Protein AF-A0A2H3B1A8-F1 (afdb_monomer_lite)

Structure (mmCIF, N/CA/C/O backbone):
data_AF-A0A2H3B1A8-F1
#
_entry.id   AF-A0A2H3B1A8-F1
#
loop_
_atom_site.group_PDB
_atom_site.id
_atom_site.type_symbol
_atom_site.label_atom_id
_atom_site.label_alt_id
_atom_site.label_comp_id
_atom_site.label_asym_id
_atom_site.label_entity_id
_atom_site.label_seq_id
_atom_site.pdbx_PDB_ins_code
_atom_site.Cartn_x
_atom_site.Cartn_y
_atom_site.Cartn_z
_atom_site.occupancy
_atom_site.B_iso_or_equiv
_atom_site.auth_seq_id
_atom_site.auth_comp_id
_atom_site.auth_asym_id
_atom_site.auth_atom_id
_atom_site.pdbx_PDB_model_num
ATOM 1 N N . MET A 1 1 ? -6.906 -18.548 10.827 1.00 39.69 1 MET A N 1
ATOM 2 C CA . MET A 1 1 ? -7.683 -17.296 10.785 1.00 39.69 1 MET A CA 1
ATOM 3 C C . MET A 1 1 ? -8.170 -17.005 12.190 1.00 39.69 1 MET A C 1
ATOM 5 O O . MET A 1 1 ? -8.749 -17.903 12.784 1.00 39.69 1 MET A O 1
ATOM 9 N N . ASN A 1 2 ? -7.911 -15.810 12.725 1.00 55.03 2 ASN A N 1
ATOM 10 C CA . ASN A 1 2 ? -8.657 -15.334 13.887 1.00 55.03 2 ASN A CA 1
ATOM 11 C C . ASN A 1 2 ? -9.960 -14.755 13.345 1.00 55.03 2 ASN A C 1
ATOM 13 O O . ASN A 1 2 ? -9.932 -13.701 12.714 1.00 55.03 2 ASN A O 1
ATOM 17 N N . ASP A 1 3 ? -11.062 -15.473 13.535 1.00 60.88 3 ASP A N 1
ATOM 18 C CA . ASP A 1 3 ? -12.385 -14.938 13.237 1.00 60.88 3 ASP A CA 1
ATOM 19 C C . ASP A 1 3 ? -12.694 -13.842 14.252 1.00 60.88 3 ASP A C 1
ATOM 21 O O . ASP A 1 3 ? -12.780 -14.084 15.459 1.00 60.88 3 ASP A O 1
ATOM 25 N N . ILE A 1 4 ? -12.806 -12.613 13.763 1.00 66.31 4 ILE A N 1
ATOM 26 C CA . ILE A 1 4 ? -13.340 -11.520 14.559 1.00 66.31 4 ILE A CA 1
ATOM 27 C C . ILE A 1 4 ? -14.850 -11.616 14.380 1.00 66.31 4 ILE A C 1
ATOM 29 O O . ILE A 1 4 ? -15.365 -11.303 13.312 1.00 66.31 4 ILE A O 1
ATOM 33 N N . SER A 1 5 ? -15.563 -12.081 15.403 1.00 69.69 5 SER A N 1
ATOM 34 C CA . SER A 1 5 ? -17.026 -12.175 15.388 1.00 69.69 5 SER A CA 1
ATOM 35 C C . SER A 1 5 ? -17.656 -10.778 15.505 1.00 69.69 5 SER A C 1
ATOM 37 O O . SER A 1 5 ? -18.197 -10.412 16.550 1.00 69.69 5 SER A O 1
ATOM 39 N N . VAL A 1 6 ? -17.521 -9.965 14.459 1.00 74.31 6 VAL A N 1
ATOM 40 C CA . VAL A 1 6 ? -18.135 -8.638 14.326 1.00 74.31 6 VAL A CA 1
ATOM 41 C C . VAL A 1 6 ? -19.259 -8.684 13.299 1.00 74.31 6 VAL A C 1
ATOM 43 O O . VAL A 1 6 ? -19.154 -9.353 12.278 1.00 74.31 6 VAL A O 1
ATOM 46 N N . SER A 1 7 ? -20.344 -7.963 13.586 1.00 82.06 7 SER A N 1
ATOM 47 C CA . SER A 1 7 ? -21.484 -7.829 12.673 1.00 82.06 7 SER A CA 1
ATOM 48 C C . SER A 1 7 ? -21.058 -7.164 11.361 1.00 82.06 7 SER A C 1
ATOM 50 O O . SER A 1 7 ? -20.314 -6.183 11.391 1.00 82.06 7 SER A O 1
ATOM 52 N N . GLU A 1 8 ? -21.584 -7.621 10.222 1.00 81.69 8 GLU A N 1
ATOM 53 C CA . GLU A 1 8 ? -21.339 -7.003 8.906 1.00 81.69 8 GLU A CA 1
ATOM 54 C C . GLU A 1 8 ? -21.676 -5.506 8.884 1.00 81.69 8 GLU A C 1
ATOM 56 O O . GLU A 1 8 ? -20.938 -4.706 8.312 1.00 81.69 8 GLU A O 1
ATOM 61 N N . SER A 1 9 ? -22.743 -5.100 9.575 1.00 83.31 9 SER A N 1
ATOM 62 C CA . SER A 1 9 ? -23.123 -3.687 9.705 1.00 83.31 9 SER A CA 1
ATOM 63 C C . SER A 1 9 ? -22.051 -2.838 10.398 1.00 83.31 9 SER A C 1
ATOM 65 O O . SER A 1 9 ? -21.837 -1.676 10.045 1.00 83.31 9 SER A O 1
ATOM 67 N N . LEU A 1 10 ? -21.343 -3.426 11.365 1.00 83.12 10 LEU A N 1
ATOM 68 C CA . LEU A 1 10 ? -20.254 -2.771 12.079 1.00 83.12 10 LEU A CA 1
ATOM 69 C C . LEU A 1 10 ? -19.008 -2.690 11.195 1.00 83.12 10 LEU A C 1
ATOM 71 O O . LEU A 1 10 ? -18.335 -1.665 11.190 1.00 83.12 10 LEU A O 1
ATOM 75 N N . ILE A 1 11 ? -18.740 -3.737 10.409 1.00 84.31 11 ILE A N 1
ATOM 76 C CA . ILE A 1 11 ? -17.660 -3.742 9.416 1.00 84.31 11 ILE A CA 1
ATOM 77 C C . ILE A 1 11 ? -17.882 -2.622 8.393 1.00 84.31 11 ILE A C 1
ATOM 79 O O . ILE A 1 11 ? -16.961 -1.845 8.161 1.00 84.31 11 ILE A O 1
ATOM 83 N N . SER A 1 12 ? -19.095 -2.484 7.844 1.00 85.50 12 SER A N 1
ATOM 84 C CA . SER A 1 12 ? -19.419 -1.401 6.901 1.00 85.50 12 SER A CA 1
ATOM 85 C C . SER A 1 12 ? -19.195 -0.026 7.524 1.00 85.50 12 SER A C 1
ATOM 87 O O . SER A 1 12 ? -18.520 0.808 6.937 1.00 85.50 12 SER A O 1
ATOM 89 N N . THR A 1 13 ? -19.680 0.180 8.752 1.00 85.88 13 THR A N 1
ATOM 90 C CA . THR A 1 13 ? -19.492 1.447 9.478 1.00 85.88 13 THR A CA 1
ATOM 91 C C . THR A 1 13 ? -18.013 1.778 9.689 1.00 85.88 13 THR A C 1
ATOM 93 O O . THR A 1 13 ? -17.614 2.925 9.527 1.00 85.88 13 THR A O 1
ATOM 96 N N . ILE A 1 14 ? -17.188 0.786 10.039 1.00 86.56 14 ILE A N 1
ATOM 97 C CA . ILE A 1 14 ? -15.744 0.972 10.247 1.00 86.56 14 ILE A CA 1
ATOM 98 C C . ILE A 1 14 ? -15.024 1.282 8.930 1.00 86.56 14 ILE A C 1
ATOM 100 O O . ILE A 1 14 ? -14.084 2.074 8.923 1.00 86.56 14 ILE A O 1
ATOM 104 N N . ILE A 1 15 ? -15.441 0.650 7.830 1.00 84.50 15 ILE A N 1
ATOM 105 C CA . ILE A 1 15 ? -14.877 0.910 6.501 1.00 84.50 15 ILE A CA 1
ATOM 106 C C . ILE A 1 15 ? -15.231 2.329 6.042 1.00 84.50 15 ILE A C 1
ATOM 108 O O . ILE A 1 15 ? -14.343 3.028 5.551 1.00 84.50 15 ILE A O 1
ATOM 112 N N . ASP A 1 16 ? -16.484 2.750 6.231 1.00 88.94 16 ASP A N 1
ATOM 113 C CA . ASP A 1 16 ? -16.974 4.073 5.830 1.00 88.94 16 ASP A CA 1
ATOM 114 C C . ASP A 1 16 ? -16.391 5.203 6.697 1.00 88.94 16 ASP A C 1
ATOM 116 O O . ASP A 1 16 ? -15.995 6.243 6.170 1.00 88.94 16 ASP A O 1
ATOM 120 N N . ASP A 1 17 ? -16.295 5.002 8.017 1.00 85.69 17 ASP A N 1
ATOM 121 C CA . ASP A 1 17 ? -15.654 5.936 8.949 1.00 85.69 17 ASP A CA 1
ATOM 122 C C . ASP A 1 17 ? -14.650 5.217 9.875 1.00 85.69 17 ASP A C 1
ATOM 124 O O . ASP A 1 17 ? -15.003 4.758 10.969 1.00 85.69 17 ASP A O 1
ATOM 128 N N . PRO A 1 18 ? -13.357 5.174 9.505 1.00 84.00 18 PRO A N 1
ATOM 129 C CA . PRO A 1 18 ? -12.325 4.547 10.330 1.00 84.00 18 PRO A CA 1
ATOM 130 C C . PRO A 1 18 ? -12.071 5.295 11.648 1.00 84.00 18 PRO A C 1
ATOM 132 O O . PRO A 1 18 ? -11.516 4.714 12.585 1.00 84.00 18 PRO A O 1
ATOM 135 N N . SER A 1 19 ? -12.515 6.553 11.772 1.00 84.38 19 SER A N 1
ATOM 136 C CA . SER A 1 19 ? -12.439 7.324 13.024 1.00 84.38 19 SER A CA 1
ATOM 137 C C . SER A 1 19 ? -13.308 6.706 14.119 1.00 84.38 19 SER A C 1
ATOM 139 O O . SER A 1 19 ? -13.064 6.929 15.307 1.00 84.38 19 SER A O 1
ATOM 141 N N . TYR A 1 20 ? -14.285 5.878 13.739 1.00 83.62 20 TYR A N 1
ATOM 142 C CA . TYR A 1 20 ? -15.108 5.110 14.663 1.00 83.62 20 TYR A CA 1
ATOM 143 C C . TYR A 1 20 ? -14.268 4.209 15.582 1.00 83.62 20 TYR A C 1
ATOM 145 O O . TYR A 1 20 ? -14.616 4.036 16.746 1.00 83.62 20 TYR A O 1
ATOM 153 N N . LEU A 1 21 ? -13.115 3.712 15.121 1.00 82.62 21 LEU A N 1
ATOM 154 C CA . LEU A 1 21 ? -12.202 2.894 15.932 1.00 82.62 21 LEU A CA 1
ATOM 155 C C . LEU A 1 21 ? -11.443 3.686 17.009 1.00 82.62 21 LEU A C 1
ATOM 157 O O . LEU A 1 21 ? -10.909 3.081 17.936 1.00 82.62 21 LEU A O 1
ATOM 161 N N . ALA A 1 22 ? -11.384 5.017 16.906 1.00 82.31 22 ALA A N 1
ATOM 162 C CA . ALA A 1 22 ? -10.756 5.876 17.912 1.00 82.31 22 ALA A CA 1
ATOM 163 C C . ALA A 1 22 ? -11.686 6.179 19.101 1.00 82.31 22 ALA A C 1
ATOM 165 O O . ALA A 1 22 ? -11.245 6.740 20.107 1.00 82.31 22 ALA A O 1
ATOM 166 N N . LYS A 1 23 ? -12.972 5.822 18.992 1.00 82.75 23 LYS A N 1
ATOM 167 C CA . LYS A 1 23 ? -13.970 6.022 20.044 1.00 82.75 23 LYS A CA 1
ATOM 168 C C . LYS A 1 23 ? -13.807 4.987 21.163 1.00 82.75 23 LYS A C 1
ATOM 170 O O . LYS A 1 23 ? -13.369 3.861 20.911 1.00 82.75 23 LYS A O 1
ATOM 175 N N . PRO A 1 24 ? -14.169 5.336 22.410 1.00 74.38 24 PRO A N 1
ATOM 176 C CA . PRO A 1 24 ? -14.071 4.412 23.532 1.00 74.38 24 PRO A CA 1
ATOM 177 C C . PRO A 1 24 ? -14.942 3.165 23.320 1.00 74.38 24 PRO A C 1
ATOM 179 O O . PRO A 1 24 ? -15.997 3.219 22.689 1.00 74.38 24 PRO A O 1
ATOM 182 N N . THR A 1 25 ? -14.527 2.040 23.911 1.00 75.62 25 THR A N 1
ATOM 183 C CA . THR A 1 25 ? -15.225 0.740 23.839 1.00 75.62 25 THR A CA 1
ATOM 184 C C . THR A 1 25 ? -16.711 0.821 24.208 1.00 75.62 25 THR A C 1
ATOM 186 O O . THR A 1 25 ? -17.514 0.063 23.671 1.00 75.62 25 THR A O 1
ATOM 189 N N . SER A 1 26 ? -17.098 1.767 25.067 1.00 67.94 26 SER A N 1
ATOM 190 C CA . SER A 1 26 ? -18.490 2.031 25.452 1.00 67.94 26 SER A CA 1
ATOM 191 C C . SER A 1 26 ? -19.392 2.455 24.285 1.00 67.94 26 SER A C 1
ATOM 193 O O . SER A 1 26 ? -20.597 2.235 24.345 1.00 67.94 26 SER A O 1
ATOM 195 N N . GLU A 1 27 ? -18.827 3.060 23.237 1.00 73.00 27 GLU A N 1
ATOM 196 C CA . GLU A 1 27 ? -19.559 3.543 22.056 1.00 73.00 27 GLU A CA 1
ATOM 197 C C . GLU A 1 27 ? -19.452 2.593 20.861 1.00 73.00 27 GLU A C 1
ATOM 199 O O . GLU A 1 27 ? -20.329 2.577 19.999 1.00 73.00 27 GLU A O 1
ATOM 204 N N . THR A 1 28 ? -18.376 1.807 20.801 1.00 74.69 28 THR A N 1
ATOM 205 C CA . THR A 1 28 ? -18.075 0.913 19.674 1.00 74.69 28 THR A CA 1
ATOM 206 C C . THR A 1 28 ? -18.470 -0.536 19.930 1.00 74.69 28 THR A C 1
ATOM 208 O O . THR A 1 28 ? -18.571 -1.319 18.989 1.00 74.69 28 THR A O 1
ATOM 211 N N . GLY A 1 29 ? -18.651 -0.926 21.196 1.00 76.62 29 GLY A N 1
ATOM 212 C CA . GLY A 1 29 ? -18.875 -2.318 21.596 1.00 76.62 29 GLY A CA 1
ATOM 213 C C . GLY A 1 29 ? -17.670 -3.235 21.345 1.00 76.62 29 GLY A C 1
ATOM 214 O O . GLY A 1 29 ? -17.778 -4.449 21.507 1.00 76.62 29 GLY A O 1
ATOM 215 N N . LEU A 1 30 ? -16.519 -2.676 20.950 1.00 79.31 30 LEU A N 1
ATOM 216 C CA . LEU A 1 30 ? -15.324 -3.422 20.568 1.00 79.31 30 LEU A CA 1
ATOM 217 C C . LEU A 1 30 ? -14.283 -3.415 21.684 1.00 79.31 30 LEU A C 1
ATOM 219 O O . LEU A 1 30 ? -13.882 -2.366 22.192 1.00 79.31 30 LEU A O 1
ATOM 223 N N . SER A 1 31 ? -13.772 -4.601 22.012 1.00 83.19 31 SER A N 1
ATOM 224 C CA . SER A 1 31 ? -12.612 -4.733 22.894 1.00 83.19 31 SER A CA 1
ATOM 225 C C . SER A 1 31 ? -11.386 -4.031 22.301 1.00 83.19 31 SER A C 1
ATOM 227 O O . SER A 1 31 ? -11.127 -4.115 21.097 1.00 83.19 31 SER A O 1
ATOM 229 N N . ALA A 1 32 ? -10.576 -3.405 23.158 1.00 80.88 32 ALA A N 1
ATOM 230 C CA . ALA A 1 32 ? -9.334 -2.736 22.768 1.00 80.88 32 ALA A CA 1
ATOM 231 C C . ALA A 1 32 ? -8.353 -3.665 22.019 1.00 80.88 32 ALA A C 1
ATOM 233 O O . ALA A 1 32 ? -7.621 -3.220 21.131 1.00 80.88 32 ALA A O 1
ATOM 234 N N . ALA A 1 33 ? -8.369 -4.968 22.331 1.00 81.88 33 ALA A N 1
ATOM 235 C CA . ALA A 1 33 ? -7.566 -5.968 21.627 1.00 81.88 33 ALA A CA 1
ATOM 236 C C . ALA A 1 33 ? -8.021 -6.144 20.167 1.00 81.88 33 ALA A C 1
ATOM 238 O O . ALA A 1 33 ? -7.192 -6.201 19.259 1.00 81.88 33 ALA A O 1
ATOM 239 N N . THR A 1 34 ? -9.336 -6.162 19.934 1.00 83.38 34 THR A N 1
ATOM 240 C CA . THR A 1 34 ? -9.929 -6.258 18.595 1.00 83.38 34 THR A CA 1
ATOM 241 C C . THR A 1 34 ? -9.632 -5.010 17.771 1.00 83.38 34 THR A C 1
ATOM 243 O O . THR A 1 34 ? -9.207 -5.122 16.625 1.00 83.38 34 THR A O 1
ATOM 246 N N . VAL A 1 35 ? -9.773 -3.824 18.368 1.00 84.31 35 VAL A N 1
ATOM 247 C CA . VAL A 1 35 ? -9.454 -2.545 17.712 1.00 84.31 35 VAL A CA 1
ATOM 248 C C . VAL A 1 35 ? -7.983 -2.497 17.288 1.00 84.31 35 VAL A C 1
ATOM 250 O O . VAL A 1 35 ? -7.676 -2.214 16.129 1.00 84.31 35 VAL A O 1
ATOM 253 N N . SER A 1 36 ? -7.069 -2.866 18.190 1.00 83.31 36 SER A N 1
ATOM 254 C CA . SER A 1 36 ? -5.628 -2.907 17.897 1.00 83.31 36 SER A CA 1
ATOM 255 C C . SER A 1 36 ? -5.288 -3.892 16.777 1.00 83.31 36 SER A C 1
ATOM 257 O O . SER A 1 36 ? -4.435 -3.609 15.929 1.00 83.31 36 SER A O 1
ATOM 259 N N . TYR A 1 37 ? -5.976 -5.037 16.744 1.00 85.38 37 TYR A N 1
ATOM 260 C CA . TYR A 1 37 ? -5.826 -6.022 15.680 1.00 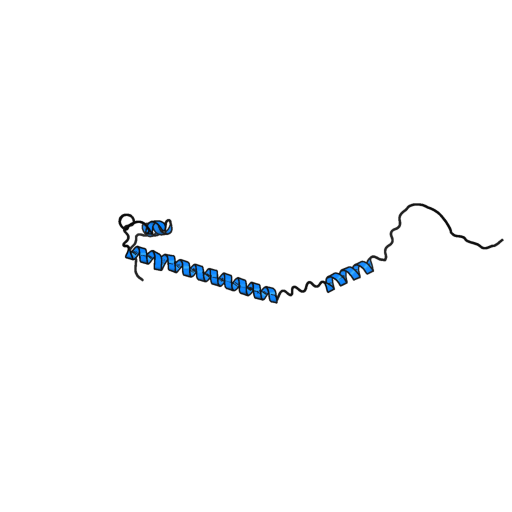85.38 37 TYR A CA 1
ATOM 261 C C . TYR A 1 37 ? -6.307 -5.477 14.328 1.00 85.38 37 TYR A C 1
ATOM 263 O O . TYR A 1 37 ? -5.571 -5.580 13.347 1.00 85.38 37 TYR A O 1
ATOM 271 N N . ILE A 1 38 ? -7.478 -4.834 14.269 1.00 84.00 38 ILE A N 1
ATOM 272 C CA . ILE A 1 38 ? -8.018 -4.231 13.037 1.00 84.00 38 ILE A CA 1
ATOM 273 C C . ILE A 1 38 ? -7.073 -3.146 12.492 1.00 84.00 38 ILE A C 1
ATOM 275 O O . ILE A 1 38 ? -6.764 -3.134 11.299 1.00 84.00 38 ILE A O 1
ATOM 279 N N . LEU A 1 39 ? -6.549 -2.273 13.357 1.00 84.50 39 LEU A N 1
ATOM 280 C CA . LEU A 1 39 ? -5.619 -1.204 12.967 1.00 84.50 39 LEU A CA 1
ATOM 281 C C . LEU A 1 39 ? -4.277 -1.747 12.448 1.00 84.50 39 LEU A C 1
ATOM 283 O O . LEU A 1 39 ? -3.776 -1.303 11.410 1.00 84.50 39 LEU A O 1
ATOM 287 N N . SER A 1 40 ? -3.685 -2.718 13.150 1.00 83.69 40 SER A N 1
ATOM 288 C CA . SER A 1 40 ? -2.351 -3.234 12.807 1.00 83.69 40 SER A CA 1
ATOM 289 C C . SER A 1 40 ? -2.372 -4.264 11.679 1.00 83.69 40 SER A C 1
ATOM 291 O O . SER A 1 40 ? -1.526 -4.223 10.788 1.00 83.69 40 SER A O 1
ATOM 293 N N . GLN A 1 41 ? -3.311 -5.209 11.706 1.00 84.31 41 GLN A N 1
ATOM 294 C CA . GLN A 1 41 ? -3.356 -6.316 10.744 1.00 84.31 41 GLN A CA 1
ATOM 295 C C . GLN A 1 41 ? -4.288 -6.046 9.564 1.00 84.31 41 GLN A C 1
ATOM 297 O O . GLN A 1 41 ? -4.035 -6.572 8.486 1.00 84.31 41 GLN A O 1
ATOM 302 N N . GLY A 1 42 ? -5.326 -5.227 9.742 1.00 82.88 42 GLY A N 1
ATOM 303 C CA . GLY A 1 42 ? -6.190 -4.783 8.650 1.00 82.88 42 GLY A CA 1
ATOM 304 C C . GLY A 1 42 ? -5.568 -3.602 7.911 1.00 82.88 42 GLY A C 1
ATOM 305 O O . GLY A 1 42 ? -4.950 -3.769 6.860 1.00 82.88 42 GLY A O 1
ATOM 306 N N . TYR A 1 43 ? -5.682 -2.406 8.492 1.00 84.62 43 TYR A N 1
ATOM 307 C CA . TYR A 1 43 ? -5.316 -1.155 7.816 1.00 84.62 43 TYR A CA 1
ATOM 308 C C . TYR A 1 43 ? -3.818 -1.014 7.547 1.00 84.62 43 TYR A C 1
ATOM 310 O O . TYR A 1 43 ? -3.417 -0.751 6.416 1.00 84.62 43 TYR A O 1
ATOM 318 N N . THR A 1 44 ? -2.970 -1.213 8.559 1.00 85.62 44 THR A N 1
ATOM 319 C CA . THR A 1 44 ? -1.521 -0.997 8.399 1.00 85.62 44 THR A CA 1
ATOM 320 C C . THR A 1 44 ? -0.908 -1.997 7.421 1.00 85.62 44 THR A C 1
ATOM 322 O O . THR A 1 44 ? -0.053 -1.630 6.617 1.00 85.62 44 THR A O 1
ATOM 325 N N . LYS A 1 45 ? -1.331 -3.264 7.469 1.00 86.62 45 LYS A N 1
ATOM 326 C CA . LYS A 1 45 ? -0.844 -4.289 6.543 1.00 86.62 45 LYS A CA 1
ATOM 327 C C . LYS A 1 45 ? -1.380 -4.069 5.127 1.00 86.62 45 LYS A C 1
ATOM 329 O O . LYS A 1 45 ? -0.582 -4.032 4.198 1.00 86.62 45 LYS A O 1
ATOM 334 N N . GLY A 1 46 ? -2.686 -3.843 4.973 1.00 85.25 46 GLY A N 1
ATOM 335 C CA . GLY A 1 46 ? -3.286 -3.589 3.661 1.00 85.25 46 GLY A CA 1
ATOM 336 C C . GLY A 1 46 ? -2.686 -2.359 2.975 1.00 85.25 46 GLY A C 1
ATOM 337 O O . GLY A 1 46 ? -2.357 -2.406 1.791 1.00 85.25 46 GLY A O 1
ATOM 338 N N . PHE A 1 47 ? -2.440 -1.285 3.733 1.00 88.38 47 PHE A N 1
ATOM 339 C CA . PHE A 1 47 ? -1.763 -0.102 3.206 1.00 88.38 47 PHE A CA 1
ATOM 340 C C . PHE A 1 47 ? -0.332 -0.404 2.744 1.00 88.38 47 PHE A C 1
ATOM 342 O O . PHE A 1 47 ? 0.074 0.065 1.682 1.00 88.38 47 PHE A O 1
ATOM 349 N N . LYS A 1 48 ? 0.431 -1.206 3.501 1.00 90.44 48 LYS A N 1
ATOM 350 C CA . LYS A 1 48 ? 1.793 -1.605 3.108 1.00 90.44 48 LYS A CA 1
ATOM 351 C C . LYS A 1 48 ? 1.810 -2.348 1.778 1.00 90.44 48 LYS A C 1
ATOM 353 O O . LYS A 1 48 ? 2.672 -2.058 0.955 1.00 90.44 48 LYS A O 1
ATOM 358 N N . ASP A 1 49 ? 0.861 -3.250 1.549 1.00 90.00 49 ASP A N 1
ATOM 359 C CA . ASP A 1 49 ? 0.807 -4.030 0.309 1.00 90.00 49 ASP A CA 1
ATOM 360 C C . ASP A 1 49 ? 0.563 -3.123 -0.911 1.00 90.00 49 ASP A C 1
ATOM 362 O O . ASP A 1 49 ? 1.292 -3.197 -1.904 1.00 90.00 49 ASP A O 1
ATOM 366 N N . VAL A 1 50 ? -0.391 -2.189 -0.811 1.00 91.94 50 VAL A N 1
ATOM 367 C CA . VAL A 1 50 ? -0.658 -1.197 -1.870 1.00 91.94 50 VAL A CA 1
ATOM 368 C C . VAL A 1 50 ? 0.531 -0.253 -2.061 1.00 91.94 50 VAL A C 1
ATOM 370 O O . VAL A 1 50 ? 0.895 0.077 -3.193 1.00 91.94 50 VAL A O 1
ATOM 373 N N . PHE A 1 51 ? 1.169 0.158 -0.965 1.00 93.38 51 PHE A N 1
ATOM 374 C CA . PHE A 1 51 ? 2.346 1.016 -1.003 1.00 93.38 51 PHE A CA 1
ATOM 375 C C . PHE A 1 51 ? 3.517 0.341 -1.722 1.00 93.38 51 PHE A C 1
ATOM 377 O O . PHE A 1 51 ? 4.106 0.947 -2.616 1.00 93.38 51 PHE A O 1
ATOM 384 N N . TYR A 1 52 ? 3.836 -0.913 -1.388 1.00 94.75 52 TYR A N 1
ATOM 385 C CA . TYR A 1 52 ? 4.912 -1.653 -2.049 1.00 94.75 52 TYR A CA 1
ATOM 386 C C . TYR A 1 52 ? 4.626 -1.878 -3.531 1.00 94.75 52 TYR A C 1
ATOM 388 O O . TYR A 1 52 ? 5.531 -1.713 -4.351 1.00 94.75 52 TYR A O 1
ATOM 396 N N . LEU A 1 53 ? 3.377 -2.184 -3.891 1.00 95.00 53 LEU A N 1
ATOM 397 C CA . LEU A 1 53 ? 2.985 -2.319 -5.289 1.00 95.00 53 LEU A CA 1
ATOM 398 C C . LEU A 1 53 ? 3.221 -1.011 -6.057 1.00 95.00 53 LEU A C 1
ATOM 400 O O . LEU A 1 53 ? 3.902 -1.018 -7.083 1.00 95.00 53 LEU A O 1
ATOM 404 N N . ASN A 1 54 ? 2.743 0.119 -5.532 1.00 94.81 54 ASN A N 1
ATOM 405 C CA . ASN A 1 54 ? 2.917 1.420 -6.178 1.00 94.81 54 ASN A CA 1
ATOM 406 C C . ASN A 1 54 ? 4.396 1.847 -6.250 1.00 94.81 54 ASN A C 1
ATOM 408 O O . ASN A 1 54 ? 4.873 2.321 -7.284 1.00 94.81 54 ASN A O 1
ATOM 412 N N . ALA A 1 55 ? 5.155 1.615 -5.177 1.00 95.19 55 ALA A N 1
ATOM 413 C CA . ALA A 1 55 ? 6.588 1.887 -5.140 1.00 95.19 55 ALA A CA 1
ATOM 414 C C . ALA A 1 55 ? 7.348 1.055 -6.184 1.00 95.19 55 ALA A C 1
ATOM 416 O O . ALA A 1 55 ? 8.195 1.593 -6.897 1.00 95.19 55 ALA A O 1
ATOM 417 N N . SER A 1 56 ? 7.015 -0.233 -6.326 1.00 97.06 56 SER A N 1
ATOM 418 C CA . SER A 1 56 ? 7.630 -1.110 -7.328 1.00 97.06 56 SER A CA 1
ATOM 419 C C . SER A 1 56 ? 7.303 -0.676 -8.758 1.00 97.06 56 SER A C 1
ATOM 421 O O . SER A 1 56 ? 8.198 -0.632 -9.600 1.00 97.06 56 SER A O 1
ATOM 423 N N . LEU A 1 57 ? 6.055 -0.270 -9.021 1.00 93.12 57 LEU A N 1
ATOM 424 C CA . LEU A 1 57 ? 5.632 0.215 -10.332 1.00 93.12 57 LEU A CA 1
ATOM 425 C C . LEU A 1 57 ? 6.341 1.523 -10.695 1.00 93.12 57 LEU A C 1
ATOM 427 O O . LEU A 1 57 ? 6.805 1.689 -11.821 1.00 93.12 57 LEU A O 1
ATOM 431 N N . THR A 1 58 ? 6.491 2.420 -9.720 1.00 95.56 58 THR A N 1
ATOM 432 C CA . THR A 1 58 ? 7.236 3.673 -9.888 1.00 95.56 58 THR A CA 1
ATOM 433 C C . THR A 1 58 ?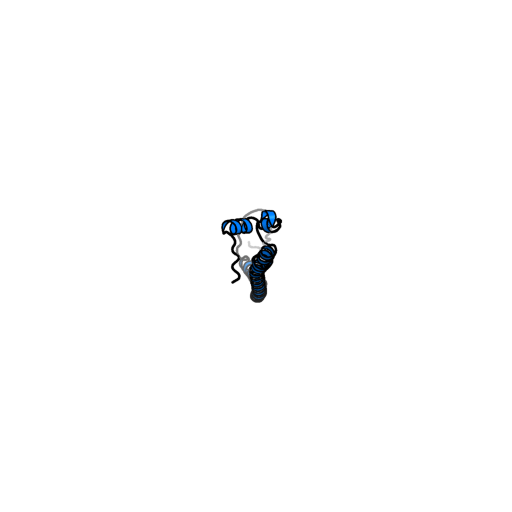 8.714 3.399 -10.159 1.00 95.56 58 THR A C 1
ATOM 435 O O . THR A 1 58 ? 9.274 3.951 -11.104 1.00 95.56 58 THR A O 1
ATOM 438 N N . ALA A 1 59 ? 9.346 2.510 -9.387 1.00 95.44 59 ALA A N 1
ATOM 439 C CA . ALA A 1 59 ? 10.737 2.115 -9.606 1.00 95.44 59 ALA A CA 1
ATOM 440 C C . ALA A 1 59 ? 10.941 1.449 -10.977 1.00 95.44 59 ALA A C 1
ATOM 442 O O . ALA A 1 59 ? 11.945 1.672 -11.647 1.00 95.44 59 ALA A O 1
ATOM 443 N N . PHE A 1 60 ? 9.975 0.658 -11.436 1.00 95.88 60 PHE A N 1
ATOM 444 C CA . PHE A 1 60 ? 10.028 0.060 -12.764 1.00 95.88 60 PHE A CA 1
ATOM 445 C C . PHE A 1 60 ? 9.890 1.115 -13.872 1.00 95.88 60 PHE A C 1
ATOM 447 O O . PHE A 1 60 ? 10.649 1.101 -14.840 1.00 95.88 60 PHE A O 1
ATOM 454 N N . ALA A 1 61 ? 8.985 2.082 -13.706 1.00 92.94 61 ALA A N 1
ATOM 455 C CA . ALA A 1 61 ? 8.810 3.186 -14.647 1.00 92.94 61 ALA A CA 1
ATOM 456 C C . ALA A 1 61 ? 10.063 4.075 -14.760 1.00 92.94 61 ALA A C 1
ATOM 458 O O . ALA A 1 61 ? 10.413 4.510 -15.863 1.00 92.94 61 ALA A O 1
ATOM 459 N N . THR A 1 62 ? 10.772 4.326 -13.653 1.00 93.88 62 THR A N 1
ATOM 460 C CA . THR A 1 62 ? 12.031 5.089 -13.683 1.00 93.88 62 THR A CA 1
ATOM 461 C C . THR A 1 62 ? 13.141 4.318 -14.389 1.00 93.88 62 THR A C 1
ATOM 463 O O . THR A 1 62 ? 13.845 4.904 -15.212 1.00 93.88 62 THR A O 1
ATOM 466 N N . LEU A 1 63 ? 13.257 3.007 -14.152 1.00 93.00 63 LEU A N 1
ATOM 467 C CA . LEU A 1 63 ? 14.204 2.151 -14.873 1.00 93.00 63 LEU A CA 1
ATOM 468 C C . LEU A 1 63 ? 13.923 2.143 -16.379 1.00 93.00 63 LEU A C 1
ATOM 470 O O . LEU A 1 63 ? 14.842 2.352 -17.170 1.00 93.00 63 LEU A O 1
ATOM 474 N N . ILE A 1 64 ? 12.659 1.980 -16.781 1.00 91.62 64 ILE A N 1
ATOM 475 C CA . ILE A 1 64 ? 12.255 2.057 -18.192 1.00 91.62 64 ILE A CA 1
ATOM 476 C C . ILE A 1 64 ? 12.625 3.415 -18.790 1.00 91.62 64 ILE A C 1
ATOM 478 O O . ILE A 1 64 ? 13.191 3.470 -19.878 1.00 91.62 64 ILE A O 1
ATOM 482 N N . SER A 1 65 ? 12.344 4.509 -18.080 1.00 90.06 65 SER A N 1
ATOM 483 C CA . SER A 1 65 ? 12.681 5.859 -18.547 1.00 90.06 65 SER A CA 1
ATOM 484 C C . SER A 1 65 ? 14.188 6.023 -18.751 1.00 90.06 65 SER A C 1
ATOM 486 O O . SER A 1 65 ? 14.614 6.562 -19.768 1.00 90.06 65 SER A O 1
ATOM 488 N N . MET A 1 66 ? 15.005 5.503 -17.832 1.00 86.50 66 MET A N 1
ATOM 489 C CA . MET A 1 66 ? 16.465 5.539 -17.939 1.00 86.50 66 MET A CA 1
ATOM 490 C C . MET A 1 66 ? 16.983 4.739 -19.142 1.00 86.50 66 MET A C 1
ATOM 492 O O . MET A 1 66 ? 17.884 5.201 -19.843 1.00 86.50 66 MET A O 1
ATOM 496 N N . VAL A 1 67 ? 16.399 3.568 -19.413 1.00 85.94 67 VAL A N 1
ATOM 497 C CA . VAL A 1 67 ? 16.745 2.746 -20.585 1.00 85.94 67 VAL A CA 1
ATOM 498 C C . VAL A 1 67 ? 16.305 3.426 -21.884 1.00 85.94 67 VAL A C 1
ATOM 500 O O . VAL A 1 67 ? 17.100 3.537 -22.813 1.00 85.94 67 VAL A O 1
ATOM 503 N N . LEU A 1 68 ? 15.084 3.966 -21.940 1.00 81.00 68 LEU A N 1
ATOM 504 C CA . LEU A 1 68 ? 14.566 4.676 -23.116 1.00 81.00 68 LEU A CA 1
ATOM 505 C C . LEU A 1 68 ? 15.371 5.936 -23.457 1.00 81.00 68 LEU A C 1
ATOM 507 O O . LEU A 1 68 ? 15.497 6.265 -24.633 1.00 81.00 68 LEU A O 1
ATOM 511 N N . ILE A 1 69 ? 15.924 6.634 -22.460 1.00 73.31 69 ILE A N 1
ATOM 512 C CA . ILE A 1 69 ? 16.836 7.768 -22.686 1.00 73.31 69 ILE A CA 1
ATOM 513 C C . ILE A 1 69 ? 18.120 7.310 -23.387 1.00 73.31 69 ILE A C 1
ATOM 515 O O . ILE A 1 69 ? 18.672 8.061 -24.185 1.00 73.31 69 ILE A O 1
ATOM 519 N N . LYS A 1 70 ? 18.596 6.091 -23.113 1.00 62.81 70 LYS A N 1
ATOM 520 C CA . LYS A 1 70 ? 19.818 5.558 -23.722 1.00 62.81 70 LYS A CA 1
ATOM 521 C C . LYS A 1 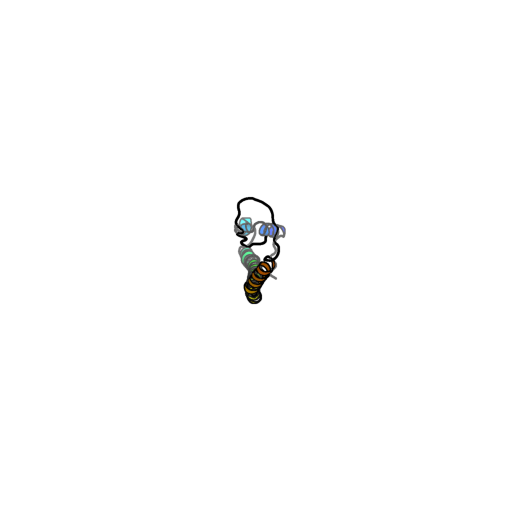70 ? 19.610 5.113 -25.173 1.00 62.81 70 LYS A C 1
ATOM 523 O O . LYS A 1 70 ? 20.507 5.317 -25.984 1.00 62.81 70 LYS A O 1
ATOM 528 N N . ASP A 1 71 ? 18.448 4.543 -25.493 1.00 59.16 71 ASP A N 1
ATOM 529 C CA . ASP A 1 71 ? 18.133 4.081 -26.856 1.00 59.16 71 ASP A CA 1
ATOM 530 C C . ASP A 1 71 ? 17.595 5.194 -27.766 1.00 59.16 71 ASP A C 1
ATOM 532 O O . ASP A 1 71 ? 17.714 5.113 -28.991 1.00 59.16 71 ASP A O 1
ATOM 536 N N . LYS A 1 72 ? 17.022 6.263 -27.199 1.00 58.09 72 LYS A N 1
ATOM 537 C CA . LYS A 1 72 ? 16.754 7.486 -27.955 1.00 58.09 72 LYS A CA 1
ATOM 538 C C . LYS A 1 72 ? 18.050 8.262 -28.115 1.00 58.09 72 LYS A C 1
ATOM 540 O O . LYS A 1 72 ? 18.347 9.154 -27.326 1.00 58.09 72 LYS A O 1
ATOM 545 N N . ASP A 1 73 ? 18.786 7.932 -29.170 1.00 55.19 73 ASP A N 1
ATOM 546 C CA . ASP A 1 73 ? 19.851 8.783 -29.680 1.00 55.19 73 ASP A CA 1
ATOM 547 C C . ASP A 1 73 ? 19.277 10.191 -29.924 1.00 55.19 73 ASP A C 1
ATOM 549 O O . ASP A 1 73 ? 18.534 10.447 -30.871 1.00 55.19 73 ASP A O 1
ATOM 553 N N . LEU A 1 74 ? 19.563 11.100 -28.990 1.00 55.62 74 LEU A N 1
ATOM 554 C CA . LEU A 1 74 ? 19.269 12.529 -29.077 1.00 55.62 74 LEU A CA 1
ATOM 555 C C . LEU A 1 74 ? 20.245 13.229 -30.029 1.00 55.62 74 LEU A C 1
ATOM 557 O O . LEU A 1 74 ? 20.303 14.460 -30.013 1.00 55.62 74 LEU A O 1
ATOM 561 N N . SER A 1 75 ? 20.994 12.473 -30.850 1.00 56.25 75 SER A N 1
ATOM 562 C CA . SER A 1 75 ? 21.641 12.959 -32.063 1.00 56.25 75 SER A CA 1
ATOM 563 C C . SER A 1 75 ? 20.588 13.626 -32.941 1.00 56.25 75 SER A C 1
ATOM 565 O O . SER A 1 75 ? 19.951 13.055 -33.827 1.00 56.25 75 SER A O 1
ATOM 567 N N . ARG A 1 76 ? 20.362 14.896 -32.628 1.00 59.97 76 ARG A N 1
ATOM 568 C CA . ARG A 1 76 ? 19.756 15.861 -33.506 1.00 59.97 76 ARG A CA 1
ATOM 569 C C . ARG A 1 76 ? 20.657 15.840 -34.727 1.00 59.97 76 ARG A C 1
ATOM 571 O O . ARG A 1 76 ? 21.809 16.260 -34.666 1.00 59.97 76 ARG A O 1
ATOM 578 N N . ASP A 1 77 ? 20.136 15.261 -35.799 1.00 60.47 77 ASP A N 1
ATOM 579 C CA . ASP A 1 77 ? 20.793 15.064 -37.087 1.00 60.47 77 ASP A CA 1
ATOM 580 C C . ASP A 1 77 ? 20.967 16.430 -37.793 1.00 60.47 77 ASP A C 1
ATOM 582 O O . ASP A 1 77 ? 20.506 16.667 -38.912 1.00 60.47 77 ASP A O 1
ATOM 586 N N . ASP A 1 78 ? 21.583 17.389 -37.094 1.00 59.19 78 ASP A N 1
ATOM 587 C CA . ASP A 1 78 ? 21.811 18.771 -37.512 1.00 59.19 78 ASP A CA 1
ATOM 588 C C . ASP A 1 78 ? 22.660 18.813 -38.787 1.00 59.19 78 ASP A C 1
ATOM 590 O O . ASP A 1 78 ? 22.526 19.734 -39.592 1.00 59.19 78 ASP A O 1
ATOM 594 N N . ALA A 1 79 ? 23.471 17.776 -39.023 1.00 59.31 79 ALA A N 1
ATOM 595 C CA . ALA A 1 79 ? 24.204 17.572 -40.266 1.00 59.31 79 ALA A CA 1
ATOM 596 C C . ALA A 1 79 ? 23.271 17.273 -41.454 1.00 59.31 79 ALA A C 1
ATOM 598 O O . ALA A 1 79 ? 23.439 17.853 -42.529 1.00 59.31 79 ALA A O 1
ATOM 599 N N . ARG A 1 80 ? 22.243 16.427 -41.281 1.00 58.62 80 ARG A N 1
ATOM 600 C CA . ARG A 1 80 ? 21.238 16.180 -42.332 1.00 58.62 80 ARG A CA 1
ATOM 601 C C . ARG A 1 80 ? 20.286 17.351 -42.523 1.00 58.62 80 ARG A C 1
ATOM 603 O O . ARG A 1 80 ? 19.785 17.520 -43.633 1.00 58.62 80 ARG A O 1
ATOM 610 N N . LEU A 1 81 ? 20.040 18.152 -41.486 1.00 58.78 81 LEU A N 1
ATOM 611 C CA . LEU A 1 81 ? 19.229 19.363 -41.604 1.00 58.78 81 LEU A CA 1
ATOM 612 C C . LEU A 1 81 ? 19.989 20.472 -42.352 1.00 58.78 81 LEU A C 1
ATOM 614 O O . LEU A 1 81 ? 19.444 21.037 -43.298 1.00 58.78 81 LEU A O 1
ATOM 618 N N . LYS A 1 82 ? 21.269 20.713 -42.026 1.00 59.88 82 LYS A N 1
ATOM 619 C CA . LYS A 1 82 ? 22.130 21.652 -42.773 1.00 59.88 82 LYS A CA 1
ATOM 620 C C . LYS A 1 82 ? 22.335 21.236 -44.229 1.00 59.88 82 LYS A C 1
ATOM 622 O O . LYS A 1 82 ? 22.165 22.062 -45.116 1.00 59.88 82 LYS A O 1
ATOM 627 N N . GLY A 1 83 ? 22.587 19.952 -44.488 1.00 59.62 83 GLY A N 1
ATOM 628 C CA . GLY A 1 83 ? 22.764 19.449 -45.854 1.00 59.62 83 GLY A CA 1
ATOM 629 C C . GLY A 1 83 ? 21.499 19.490 -46.724 1.00 59.62 83 GLY A C 1
ATOM 630 O O . GLY A 1 83 ? 21.604 19.354 -47.941 1.00 59.62 83 GLY A O 1
ATOM 631 N N . ARG A 1 84 ? 20.304 19.660 -46.137 1.00 59.06 84 ARG A N 1
ATOM 632 C CA . ARG A 1 84 ? 19.069 19.950 -46.890 1.00 59.06 84 ARG A CA 1
ATOM 633 C C . ARG A 1 84 ? 18.922 21.440 -47.173 1.00 59.06 84 ARG A C 1
ATOM 635 O O . ARG A 1 84 ? 18.626 21.788 -48.305 1.00 59.06 84 ARG A O 1
ATOM 642 N N . ILE A 1 85 ? 19.222 22.294 -46.193 1.00 58.66 85 ILE A N 1
ATOM 643 C CA . ILE A 1 85 ? 19.201 23.754 -46.371 1.00 58.66 85 ILE A CA 1
ATOM 644 C C . ILE A 1 85 ? 20.179 24.174 -47.477 1.00 58.66 85 ILE A C 1
ATOM 646 O O . ILE A 1 85 ? 19.790 24.917 -48.368 1.00 58.66 85 ILE A O 1
ATOM 650 N N . GLU A 1 86 ? 21.403 23.638 -47.480 1.00 58.53 86 GLU A N 1
ATOM 651 C CA . GLU A 1 86 ? 22.413 23.954 -48.504 1.00 58.53 86 GLU A CA 1
ATOM 652 C C . GLU A 1 86 ? 21.995 23.479 -49.909 1.00 58.53 86 GLU A C 1
ATOM 654 O O . GLU A 1 86 ? 22.159 24.206 -50.888 1.00 58.53 86 GLU A O 1
ATOM 659 N N . LYS A 1 87 ? 21.378 22.293 -50.014 1.00 58.19 87 LYS A N 1
ATOM 660 C CA . LYS A 1 87 ? 20.901 21.740 -51.296 1.00 58.19 87 LYS A CA 1
ATOM 661 C C . LYS A 1 87 ? 19.662 22.439 -51.846 1.00 58.19 87 LYS A C 1
ATOM 663 O O . LYS A 1 87 ? 19.479 22.452 -53.062 1.00 58.19 87 LYS A O 1
ATOM 668 N N . ASP A 1 88 ? 18.826 22.994 -50.978 1.00 56.72 88 ASP A N 1
ATOM 669 C CA . ASP A 1 88 ? 17.652 23.759 -51.390 1.00 56.72 88 ASP A CA 1
ATOM 670 C C . ASP A 1 88 ? 18.049 25.194 -51.787 1.00 56.72 88 ASP A C 1
ATOM 672 O O . ASP A 1 88 ? 17.514 25.716 -52.761 1.00 56.72 88 ASP A O 1
ATOM 676 N N . THR A 1 89 ? 19.072 25.793 -51.155 1.00 55.44 89 THR A N 1
ATOM 677 C CA . THR A 1 89 ? 19.634 27.090 -51.590 1.00 55.44 89 THR A CA 1
ATOM 678 C C . THR A 1 89 ? 20.411 27.024 -52.907 1.00 55.44 89 THR A C 1
ATOM 680 O O . THR A 1 89 ? 20.486 28.020 -53.618 1.00 55.44 89 THR A O 1
ATOM 683 N N . GLU A 1 90 ? 20.966 25.864 -53.273 1.00 53.19 90 GLU A N 1
ATOM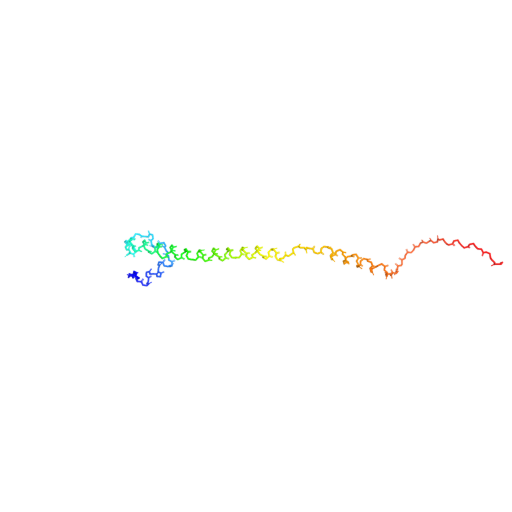 684 C CA . GLU A 1 90 ? 21.662 25.688 -54.557 1.00 53.19 90 GLU A CA 1
ATOM 685 C C . GLU A 1 90 ? 20.685 25.478 -55.732 1.00 53.19 90 GLU A C 1
ATOM 687 O O . GLU A 1 90 ? 21.021 25.758 -56.882 1.00 53.19 90 GLU A O 1
ATOM 692 N N . LYS A 1 91 ? 19.448 25.034 -55.462 1.00 53.03 91 LYS A N 1
ATOM 693 C CA . LYS A 1 91 ? 18.424 24.783 -56.494 1.00 53.03 91 LYS A CA 1
ATOM 694 C C . LYS A 1 91 ? 17.506 25.968 -56.798 1.00 53.03 91 LYS A C 1
ATOM 696 O O . LYS A 1 91 ? 16.806 25.914 -57.805 1.00 53.03 91 LYS A O 1
ATOM 701 N N . ASP A 1 92 ? 17.522 27.022 -55.983 1.00 48.50 92 ASP A N 1
ATOM 702 C CA . ASP A 1 92 ? 16.687 28.220 -56.182 1.00 48.50 92 ASP A CA 1
ATOM 70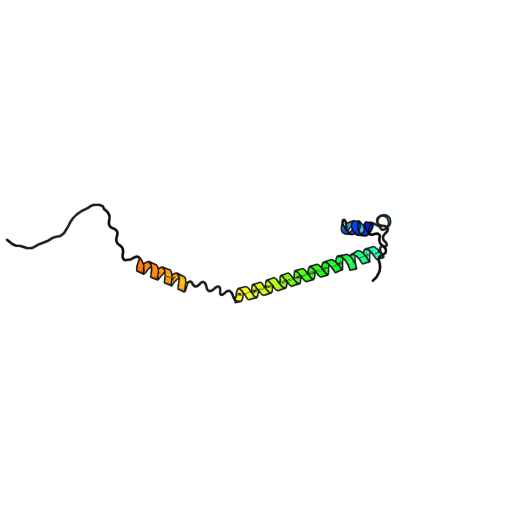3 C C . ASP A 1 92 ? 17.412 29.360 -56.935 1.00 48.50 92 ASP A C 1
ATOM 705 O O . ASP A 1 92 ? 16.827 30.382 -57.275 1.00 48.50 92 ASP A O 1
ATOM 709 N N . GLY A 1 93 ? 18.692 29.181 -57.284 1.00 46.97 93 GLY A N 1
ATOM 710 C CA . GLY A 1 93 ? 19.487 30.174 -58.021 1.00 46.97 93 GLY A CA 1
ATOM 711 C C . GLY A 1 93 ? 19.242 30.233 -59.535 1.00 46.97 93 GLY A C 1
ATOM 712 O O . GLY A 1 93 ? 20.011 30.872 -60.252 1.00 46.97 93 GLY A O 1
ATOM 713 N N . THR A 1 94 ? 18.235 29.539 -60.072 1.00 52.31 94 THR A N 1
ATOM 714 C CA . THR A 1 94 ? 17.982 29.508 -61.524 1.00 52.31 94 THR A CA 1
ATOM 715 C C . THR A 1 94 ? 16.497 29.561 -61.847 1.00 52.31 94 THR A C 1
ATOM 717 O O . THR A 1 94 ? 15.982 28.640 -62.459 1.00 52.31 94 THR A O 1
ATOM 720 N N . ASN A 1 95 ? 15.802 30.631 -61.459 1.00 40.09 95 ASN A N 1
ATOM 721 C CA . ASN A 1 95 ? 14.599 31.093 -62.161 1.00 40.09 95 ASN A CA 1
ATOM 722 C C . ASN A 1 95 ? 14.406 32.597 -61.932 1.00 40.09 95 ASN A C 1
ATOM 724 O O . ASN A 1 95 ? 13.940 33.031 -60.885 1.00 40.09 95 ASN A O 1
ATOM 728 N N . THR A 1 96 ? 14.761 33.392 -62.938 1.00 48.78 96 THR A N 1
ATOM 729 C CA . THR A 1 96 ? 14.361 34.796 -63.071 1.00 48.78 96 THR A CA 1
ATOM 730 C C . THR A 1 96 ? 12.848 34.880 -63.300 1.00 48.78 96 THR A C 1
ATOM 732 O O . THR A 1 96 ? 12.342 34.185 -64.182 1.00 48.78 96 THR A O 1
ATOM 735 N N . PRO A 1 97 ? 12.137 35.807 -62.640 1.00 38.84 97 PRO A N 1
ATOM 736 C CA . PRO A 1 97 ? 10.977 36.441 -63.248 1.00 38.84 97 PRO A CA 1
ATOM 737 C C . PRO A 1 97 ? 11.175 37.958 -63.259 1.00 38.84 97 PRO A C 1
ATOM 739 O O . PRO A 1 97 ? 11.317 38.597 -62.219 1.00 38.84 97 PRO A O 1
ATOM 742 N N . GLY A 1 98 ? 11.222 38.531 -64.461 1.00 37.16 98 GLY A N 1
ATOM 743 C CA . GLY A 1 98 ? 11.208 39.978 -64.639 1.00 37.16 98 GLY A CA 1
ATOM 744 C C . GLY A 1 98 ? 9.868 40.600 -64.242 1.00 37.16 98 GLY A C 1
ATOM 745 O O . GLY A 1 98 ? 8.840 39.935 -64.331 1.00 37.16 98 GLY A O 1
ATOM 746 N N . ALA A 1 99 ? 9.911 41.873 -63.845 1.00 34.88 99 ALA A N 1
ATOM 747 C CA . ALA A 1 99 ? 8.913 42.903 -64.144 1.00 34.88 99 ALA A CA 1
ATOM 748 C C . ALA A 1 99 ? 9.371 44.265 -63.573 1.00 34.88 99 ALA A C 1
ATOM 750 O O . ALA A 1 99 ? 9.481 44.434 -62.364 1.00 34.88 99 ALA A O 1
ATOM 751 N N . ASP A 1 100 ? 9.600 45.197 -64.500 1.00 35.16 100 ASP A N 1
ATOM 752 C CA . ASP A 1 100 ? 9.193 46.609 -64.474 1.00 35.16 100 ASP A CA 1
ATOM 753 C C . ASP A 1 100 ? 9.898 47.638 -63.563 1.00 35.16 100 ASP A C 1
ATOM 755 O O . ASP A 1 100 ? 9.745 47.645 -62.345 1.00 35.16 100 ASP A O 1
ATOM 759 N N . GLY A 1 101 ? 10.520 48.642 -64.208 1.00 33.62 101 GLY A N 1
ATOM 760 C CA . GLY A 1 101 ? 10.508 50.019 -63.694 1.00 33.62 101 GLY A CA 1
ATOM 761 C C . GLY A 1 101 ? 11.804 50.833 -63.773 1.00 33.62 101 GLY A C 1
ATOM 762 O O . GLY A 1 101 ? 12.456 51.021 -62.758 1.00 33.62 101 GLY A O 1
ATOM 763 N N . ASP A 1 102 ? 12.047 51.424 -64.947 1.00 32.41 102 ASP A N 1
ATOM 764 C CA . ASP A 1 102 ? 12.537 52.804 -65.134 1.00 32.41 102 ASP A CA 1
ATOM 765 C C . ASP A 1 102 ? 14.033 53.154 -64.909 1.00 32.41 102 ASP A C 1
ATOM 767 O O . ASP A 1 102 ? 14.580 53.041 -63.816 1.00 32.41 102 ASP A O 1
ATOM 771 N N . GLY A 1 103 ? 14.664 53.712 -65.957 1.00 37.50 103 GLY A N 1
ATOM 772 C CA . GLY A 1 103 ? 15.729 54.711 -65.788 1.00 37.50 103 GLY A CA 1
ATOM 773 C C . GLY A 1 103 ? 17.142 54.432 -66.343 1.00 37.50 103 GLY A C 1
ATOM 774 O O . GLY A 1 103 ? 18.043 54.090 -65.592 1.00 37.50 103 GLY A O 1
ATOM 775 N N . ILE A 1 104 ? 17.345 54.787 -67.621 1.00 39.59 104 ILE A N 1
ATOM 776 C CA . ILE A 1 104 ? 18.536 55.484 -68.175 1.00 39.59 104 ILE A CA 1
ATOM 777 C C . ILE A 1 104 ? 19.837 54.679 -68.445 1.00 39.59 104 ILE A C 1
ATOM 779 O O . ILE A 1 104 ? 20.685 54.471 -67.588 1.00 39.59 104 ILE A O 1
ATOM 783 N N . GLU A 1 105 ? 19.989 54.332 -69.733 1.00 36.88 105 GLU A N 1
ATOM 784 C CA . GLU A 1 105 ? 21.104 54.687 -70.641 1.00 36.88 105 GLU A CA 1
ATOM 785 C C . GLU A 1 105 ? 22.571 54.591 -70.159 1.00 36.88 105 GLU A C 1
ATOM 787 O O . GLU A 1 105 ? 23.049 55.401 -69.375 1.00 36.88 105 GLU A O 1
ATOM 792 N N . MET A 1 106 ? 23.350 53.701 -70.793 1.00 39.06 106 MET A N 1
ATOM 793 C CA . MET A 1 106 ? 24.409 54.102 -71.740 1.00 39.06 106 MET A CA 1
ATOM 794 C C . MET A 1 106 ? 25.055 52.864 -72.384 1.00 39.06 106 MET A C 1
ATOM 796 O O . MET A 1 106 ? 25.856 52.164 -71.767 1.00 39.06 106 MET A O 1
ATOM 800 N N . ALA A 1 107 ? 24.754 52.630 -73.663 1.00 41.62 107 ALA A N 1
ATOM 801 C CA . ALA A 1 107 ? 25.598 51.831 -74.543 1.00 41.62 107 ALA A CA 1
ATOM 802 C C . ALA A 1 107 ? 26.268 52.786 -75.535 1.00 41.62 107 ALA A C 1
ATOM 804 O O . ALA A 1 107 ? 25.647 53.257 -76.485 1.00 41.62 107 ALA A O 1
ATOM 805 N N . VAL A 1 108 ? 27.544 53.084 -75.292 1.00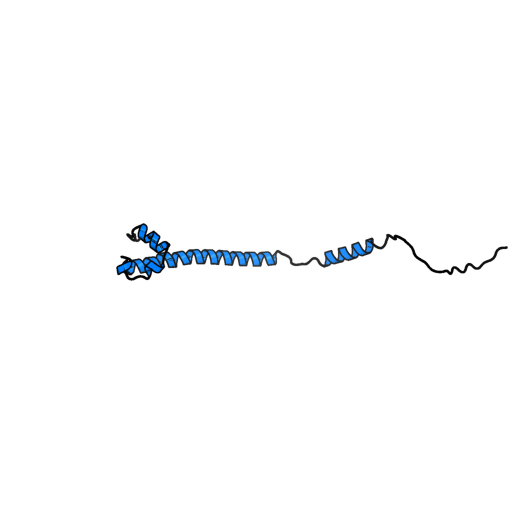 44.06 108 VAL A N 1
ATOM 806 C CA . VAL A 1 108 ? 28.424 53.676 -76.300 1.00 44.06 108 VAL A CA 1
ATOM 807 C C . VAL A 1 108 ? 28.680 52.598 -77.350 1.00 44.06 108 VAL A C 1
ATOM 809 O O . VAL A 1 108 ? 29.372 51.618 -77.078 1.00 44.06 108 VAL A O 1
ATOM 812 N N . LEU A 1 109 ? 28.113 52.766 -78.543 1.00 44.22 109 LEU A N 1
ATOM 813 C CA . LEU A 1 109 ? 28.528 52.032 -79.734 1.00 44.22 109 LEU A CA 1
ATOM 814 C C . LEU A 1 109 ? 29.191 53.013 -80.696 1.00 44.22 109 LEU A C 1
ATOM 816 O O . LEU A 1 109 ? 28.532 53.727 -81.444 1.00 44.22 109 LEU A O 1
ATOM 820 N N . ASP A 1 110 ? 30.518 53.026 -80.642 1.00 49.62 110 ASP A N 1
ATOM 821 C CA . ASP A 1 110 ? 31.391 53.626 -81.641 1.00 49.62 110 ASP A CA 1
ATOM 822 C C . ASP A 1 110 ? 31.785 52.549 -82.663 1.00 49.62 110 ASP A C 1
ATOM 824 O O . ASP A 1 110 ? 32.483 51.593 -82.306 1.00 49.62 110 ASP A O 1
ATOM 828 N N . ARG A 1 111 ? 31.293 52.668 -83.903 1.00 44.66 111 ARG A N 1
ATOM 829 C CA . ARG A 1 111 ? 32.117 52.712 -85.130 1.00 44.66 111 ARG A CA 1
ATOM 830 C C . ARG A 1 111 ? 31.294 52.580 -86.414 1.00 44.66 111 ARG A C 1
ATOM 832 O O . ARG A 1 111 ? 30.740 51.526 -86.713 1.00 44.66 111 ARG A O 1
ATOM 839 N N . ASP A 1 112 ? 31.336 53.662 -87.184 1.00 46.03 112 ASP A N 1
ATOM 840 C CA . ASP A 1 112 ? 31.676 53.733 -88.609 1.00 46.03 112 ASP A CA 1
ATOM 841 C C . ASP A 1 112 ? 31.172 52.658 -89.585 1.00 46.03 112 ASP A C 1
ATOM 843 O O . ASP A 1 112 ? 31.690 51.538 -89.645 1.00 46.03 112 ASP A O 1
ATOM 847 N N . LYS A 1 113 ? 30.257 53.116 -90.453 1.00 44.56 113 LYS A N 1
ATOM 848 C CA . LYS A 1 113 ? 30.111 52.906 -91.916 1.00 44.56 113 LYS A CA 1
ATOM 849 C C . LYS A 1 113 ? 28.742 53.522 -92.270 1.00 44.56 113 LYS A C 1
ATOM 851 O O . LYS A 1 113 ? 27.746 53.052 -91.738 1.00 44.56 113 LYS A O 1
ATOM 856 N N . VAL A 1 114 ? 28.574 54.570 -93.079 1.00 36.28 114 VAL A N 1
ATOM 857 C CA . VAL A 1 114 ? 29.213 55.037 -94.325 1.00 36.28 114 VAL A CA 1
ATOM 858 C C . VAL A 1 114 ? 28.990 56.546 -94.437 1.00 36.28 114 VAL A C 1
ATOM 860 O O . VAL A 1 114 ? 27.894 56.984 -94.024 1.00 36.28 114 VAL A O 1
#

Foldseek 3Di:
DPDPPDDPVLVVVCVVPVCLLVDDCVNSVDDPVRSVCCVVVPVVVVVVVVVVVVVVVVVVVVVVVVVVVVVPPPPPVVVVVVVVVVVVVVVVPDDDDDDDDDDDDDDDDDDDDD

Radius of gyration: 42.55 Å; chains: 1; bounding box: 55×73×120 Å

Secondary structure (DSSP, 8-state):
-------HHHHHHHHH-GGGGGS-HHHH---HHHHHHIIIIIIIHHHHHHHHHHHHHHHHHHHHHHHHHHHS-----HHHHHHHHHHHHHHSSS--------------------

Sequence (114 aa):
MNDISVSESLISTIIDDPSYLAKPTSETGLSAATVSYILSQGYTKGFKDVFYLNASLTAFATLISMVLIKDKDLSRDDARLKGRIEKDTEKDGTNTPGADGDGIEMAVLDRDKV

pLDDT: mean 70.09, std 19.18, range [32.41, 97.06]

Organism: NCBI:txid1076256